Protein AF-A0A7V0NZ59-F1 (afdb_monomer_lite)

Radius of gyration: 15.85 Å; chains: 1; bounding box: 38×37×34 Å

Secondary structure (DSSP, 8-state):
-PPP-EEEEEEEEEETTEEEEEEEEEEEGGGHHHHHHHHHHHHHH-TT---SEEEEEEEE-SSPPPP-PPPP--PPP-

Structure (mmCIF, N/CA/C/O backbone):
data_AF-A0A7V0NZ59-F1
#
_entry.id   AF-A0A7V0NZ59-F1
#
loop_
_atom_site.group_PDB
_atom_site.id
_atom_site.type_symbol
_atom_site.label_atom_id
_atom_site.label_alt_id
_atom_site.label_comp_id
_atom_site.label_asym_id
_atom_site.label_entity_id
_atom_site.label_seq_id
_atom_site.pdbx_PDB_ins_code
_atom_site.Cartn_x
_atom_site.Cartn_y
_atom_site.Cartn_z
_atom_site.occupancy
_atom_site.B_iso_or_equiv
_atom_site.auth_seq_id
_atom_site.auth_comp_id
_atom_site.auth_asym_id
_atom_site.auth_atom_id
_atom_site.pdbx_PDB_model_num
ATOM 1 N N . MET A 1 1 ? -24.447 -2.244 16.288 1.00 45.09 1 MET A N 1
ATOM 2 C CA . MET A 1 1 ? -23.538 -1.346 15.537 1.00 45.09 1 MET A CA 1
ATOM 3 C C . MET A 1 1 ? -22.244 -2.100 15.267 1.00 45.09 1 MET A C 1
ATOM 5 O O . MET A 1 1 ? -21.651 -2.599 16.215 1.00 45.09 1 MET A O 1
ATOM 9 N N . SER A 1 2 ? -21.842 -2.273 14.005 1.00 56.06 2 SER A N 1
ATOM 10 C CA . SER A 1 2 ? -20.592 -2.962 13.659 1.00 56.06 2 SER A CA 1
ATOM 11 C C . SER A 1 2 ? -19.391 -2.149 14.145 1.00 56.06 2 SER A C 1
ATOM 13 O O . SER A 1 2 ? -19.291 -0.958 13.861 1.00 56.06 2 SER A O 1
ATOM 15 N N . ARG A 1 3 ? -18.476 -2.787 14.877 1.00 68.69 3 ARG A N 1
ATOM 16 C CA . ARG A 1 3 ? -17.189 -2.197 15.267 1.00 68.69 3 ARG A CA 1
ATOM 17 C C . ARG A 1 3 ? -16.442 -1.776 13.993 1.00 68.69 3 ARG A C 1
ATOM 19 O O . ARG A 1 3 ? -16.221 -2.628 13.137 1.00 68.69 3 ARG A O 1
ATOM 26 N N . LEU A 1 4 ? -16.093 -0.492 13.862 1.00 67.94 4 LEU A N 1
ATOM 27 C CA . LEU A 1 4 ? -15.223 -0.006 12.782 1.00 67.94 4 LEU A CA 1
ATOM 28 C C . LEU A 1 4 ? -13.899 -0.776 12.855 1.00 67.94 4 LEU A C 1
ATOM 30 O O . LEU A 1 4 ? -1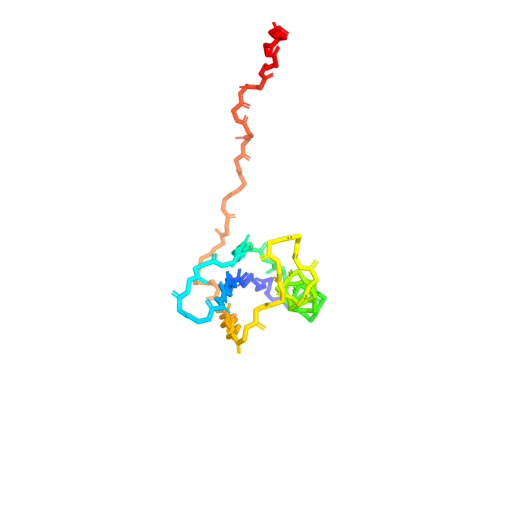3.243 -0.769 13.901 1.00 67.94 4 LEU A O 1
ATOM 34 N N . ARG A 1 5 ? -13.551 -1.474 11.773 1.00 89.00 5 ARG A N 1
ATOM 35 C CA . ARG A 1 5 ? -12.313 -2.250 11.652 1.00 89.00 5 ARG A CA 1
ATOM 36 C C . ARG A 1 5 ? -11.434 -1.569 10.620 1.00 89.00 5 ARG A C 1
ATOM 38 O O . ARG A 1 5 ? -11.822 -1.460 9.459 1.00 89.00 5 ARG A O 1
ATOM 45 N N . TYR A 1 6 ? -10.272 -1.119 11.071 1.00 95.50 6 TYR A N 1
ATOM 46 C CA . TYR A 1 6 ? -9.250 -0.561 10.201 1.00 95.50 6 TYR A CA 1
ATOM 47 C C . TYR A 1 6 ? -8.276 -1.650 9.775 1.00 95.50 6 TYR A C 1
ATOM 49 O O . TYR A 1 6 ? -7.987 -2.562 10.550 1.00 95.50 6 TYR A O 1
ATOM 57 N N . TYR A 1 7 ? -7.746 -1.520 8.567 1.00 97.12 7 TYR A N 1
ATOM 58 C CA . TYR A 1 7 ? -6.782 -2.444 7.995 1.00 97.12 7 TYR A CA 1
ATOM 59 C C . TYR A 1 7 ? -5.546 -1.686 7.527 1.00 97.12 7 TYR A C 1
ATOM 61 O O . TYR A 1 7 ? -5.667 -0.635 6.898 1.00 97.12 7 TYR A O 1
ATOM 69 N N . SER A 1 8 ? -4.365 -2.228 7.819 1.00 97.81 8 SER A N 1
ATOM 70 C CA . SER A 1 8 ? -3.122 -1.836 7.161 1.00 97.81 8 SER A CA 1
ATOM 71 C C . SER A 1 8 ? -3.061 -2.529 5.808 1.00 97.81 8 SER A C 1
ATOM 73 O O . SER A 1 8 ? -3.143 -3.756 5.738 1.00 97.81 8 SER A O 1
ATOM 75 N N . ILE A 1 9 ? -2.926 -1.744 4.743 1.00 98.31 9 ILE A N 1
ATOM 76 C CA . ILE A 1 9 ? -2.689 -2.250 3.394 1.00 98.31 9 ILE A CA 1
ATOM 77 C C . ILE A 1 9 ? -1.301 -1.788 2.980 1.00 98.31 9 ILE A C 1
ATOM 79 O O . ILE A 1 9 ? -1.026 -0.592 2.977 1.00 98.31 9 ILE A O 1
ATOM 83 N N . ARG A 1 10 ? -0.424 -2.733 2.644 1.00 98.50 10 ARG A N 1
ATOM 84 C CA . ARG A 1 10 ? 0.961 -2.479 2.229 1.00 98.50 10 ARG A CA 1
ATOM 85 C C . ARG A 1 10 ? 1.217 -3.143 0.887 1.00 98.50 10 ARG A C 1
ATOM 87 O O . ARG A 1 10 ? 0.860 -4.305 0.700 1.00 98.50 10 ARG A O 1
ATOM 94 N N . MET A 1 11 ? 1.847 -2.423 -0.031 1.00 97.75 11 MET A N 1
ATOM 95 C CA . MET A 1 11 ? 2.235 -2.905 -1.351 1.00 97.75 11 MET A CA 1
ATOM 96 C C . MET A 1 11 ? 3.713 -2.643 -1.606 1.00 97.75 11 MET A C 1
ATOM 98 O O . MET A 1 11 ? 4.225 -1.555 -1.336 1.00 97.75 11 MET A O 1
ATOM 102 N N . ARG A 1 12 ? 4.382 -3.635 -2.191 1.00 96.56 12 ARG A N 1
ATOM 103 C CA . ARG A 1 12 ? 5.698 -3.478 -2.812 1.00 96.56 12 ARG A CA 1
ATOM 104 C C . ARG A 1 12 ? 5.733 -4.184 -4.155 1.00 96.56 12 ARG A C 1
ATOM 106 O O . ARG A 1 12 ? 5.138 -5.250 -4.312 1.00 96.56 12 ARG A O 1
ATOM 113 N N . SER A 1 13 ? 6.467 -3.607 -5.092 1.00 95.56 13 SER A N 1
ATOM 114 C CA . SER A 1 13 ? 6.627 -4.149 -6.434 1.00 95.56 13 SER A CA 1
ATOM 115 C C . SER A 1 13 ? 8.078 -4.083 -6.889 1.00 95.56 13 SER A C 1
ATOM 117 O O . SER A 1 13 ? 8.818 -3.160 -6.522 1.00 95.56 13 SER A O 1
ATOM 119 N N . ALA A 1 14 ? 8.483 -5.081 -7.664 1.00 94.31 14 ALA A N 1
ATOM 120 C CA . ALA A 1 14 ? 9.833 -5.217 -8.176 1.00 94.31 14 ALA A CA 1
ATOM 121 C C . ALA A 1 14 ? 9.827 -5.655 -9.643 1.00 94.31 14 ALA A C 1
ATOM 123 O O . ALA A 1 14 ? 8.837 -6.186 -10.145 1.00 94.31 14 ALA A O 1
ATOM 124 N N . LYS A 1 15 ? 10.942 -5.392 -10.321 1.00 92.75 15 LYS A N 1
ATOM 125 C CA . LYS A 1 15 ? 11.258 -5.908 -11.648 1.00 92.75 15 LYS A CA 1
ATOM 126 C C . LYS A 1 15 ? 12.667 -6.468 -11.610 1.00 92.75 15 LYS A C 1
ATOM 128 O O . LYS A 1 15 ? 13.594 -5.725 -11.294 1.00 92.75 15 LYS A O 1
ATOM 133 N N . SER A 1 16 ? 12.838 -7.756 -11.894 1.00 92.31 16 SER A N 1
ATOM 134 C CA . SER A 1 16 ? 14.142 -8.429 -11.811 1.00 92.31 16 SER A CA 1
ATOM 135 C C . SER A 1 16 ? 14.830 -8.173 -10.459 1.00 92.31 16 SER A C 1
ATOM 137 O O . SER A 1 16 ? 16.007 -7.824 -10.393 1.00 92.31 16 SER A O 1
ATOM 139 N N . SER A 1 17 ? 14.050 -8.279 -9.378 1.00 89.88 17 SER A N 1
ATOM 140 C CA . SER A 1 17 ? 14.454 -8.012 -7.986 1.00 89.88 17 SER A CA 1
ATOM 141 C C . SER A 1 17 ? 14.822 -6.556 -7.651 1.00 89.88 17 SER A C 1
ATOM 143 O O . SER A 1 17 ? 15.191 -6.268 -6.513 1.00 89.88 17 SER A O 1
ATOM 145 N N . VAL A 1 18 ? 14.680 -5.614 -8.589 1.00 90.81 18 VAL A N 1
ATOM 146 C CA . VAL A 1 18 ? 14.890 -4.176 -8.362 1.00 90.81 18 VAL A CA 1
ATOM 147 C C . VAL A 1 18 ? 13.572 -3.506 -7.984 1.00 90.81 18 VAL A C 1
ATOM 149 O O . VAL A 1 18 ? 12.548 -3.737 -8.622 1.00 90.81 18 VAL A O 1
ATOM 152 N N . HIS A 1 19 ? 13.588 -2.654 -6.956 1.00 92.00 19 HIS A N 1
ATOM 153 C CA . HIS A 1 19 ? 12.404 -1.924 -6.501 1.00 92.00 19 HIS A CA 1
ATOM 154 C C . HIS A 1 19 ? 11.821 -1.017 -7.597 1.00 92.00 19 HIS A C 1
ATOM 156 O O . HIS A 1 19 ? 12.524 -0.172 -8.152 1.00 92.00 19 HIS A O 1
ATOM 162 N N . VAL A 1 20 ? 10.515 -1.146 -7.844 1.00 92.38 20 VAL A N 1
ATOM 163 C CA . VAL A 1 20 ? 9.769 -0.306 -8.795 1.00 92.38 20 VAL A CA 1
ATOM 164 C C . VAL A 1 20 ? 8.909 0.714 -8.054 1.00 92.38 20 VAL A C 1
ATOM 166 O O . VAL A 1 20 ? 9.035 1.918 -8.283 1.00 92.38 20 VAL A O 1
ATOM 169 N N . SER A 1 21 ? 8.028 0.236 -7.173 1.00 93.12 21 SER A N 1
ATOM 170 C CA . SER A 1 21 ? 7.084 1.078 -6.437 1.00 93.12 21 SER A CA 1
ATOM 171 C C . SER A 1 21 ? 6.684 0.455 -5.104 1.00 93.12 21 SER A C 1
ATOM 173 O O . SER A 1 21 ? 6.73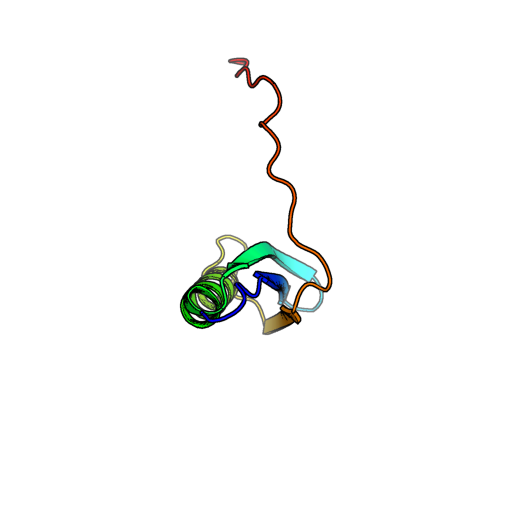3 -0.767 -4.924 1.00 93.12 21 SER A O 1
ATOM 175 N N . GLY A 1 22 ? 6.242 1.307 -4.184 1.00 94.31 22 GLY A N 1
ATOM 176 C CA . GLY A 1 22 ? 5.616 0.932 -2.925 1.00 94.31 22 GLY A CA 1
ATOM 177 C C . GLY A 1 22 ? 4.502 1.907 -2.559 1.00 94.31 22 GLY A C 1
ATOM 178 O O . GLY A 1 22 ? 4.487 3.052 -3.024 1.00 94.31 22 GLY A O 1
ATOM 179 N N . ALA A 1 23 ? 3.554 1.425 -1.765 1.00 96.56 23 ALA A N 1
ATOM 180 C CA . ALA A 1 23 ? 2.480 2.220 -1.184 1.00 96.56 23 ALA A CA 1
ATOM 181 C C . ALA A 1 23 ? 2.001 1.564 0.112 1.00 96.56 23 ALA A C 1
ATOM 183 O O . ALA A 1 23 ? 2.008 0.337 0.230 1.00 96.56 23 ALA A O 1
ATOM 184 N N . GLU A 1 24 ? 1.568 2.371 1.072 1.00 97.75 24 GLU A N 1
ATOM 185 C CA . GLU A 1 24 ? 0.955 1.882 2.299 1.00 97.75 24 GLU A CA 1
ATOM 186 C C . GLU A 1 24 ? -0.105 2.849 2.817 1.00 97.75 24 GLU A C 1
ATOM 188 O O . GLU A 1 24 ? -0.060 4.050 2.545 1.00 97.75 24 GLU A O 1
ATOM 193 N N . GLY A 1 25 ? -1.056 2.318 3.579 1.00 97.00 25 GLY A N 1
ATOM 194 C CA . GLY A 1 25 ? -2.083 3.126 4.213 1.00 97.00 25 GLY A CA 1
ATOM 195 C C . GLY A 1 25 ? -2.942 2.343 5.194 1.00 97.00 25 GLY A C 1
ATOM 196 O O . GLY A 1 25 ? -2.827 1.122 5.337 1.00 97.00 25 GLY A O 1
ATOM 197 N N . ILE A 1 26 ? -3.803 3.084 5.891 1.00 97.19 26 ILE A N 1
ATOM 198 C CA . ILE A 1 26 ? -4.764 2.555 6.856 1.00 97.19 26 ILE A CA 1
ATOM 199 C C . ILE A 1 26 ? -6.169 2.909 6.378 1.00 97.19 26 ILE A C 1
ATOM 201 O O . ILE A 1 26 ? -6.484 4.089 6.229 1.00 97.19 26 ILE A O 1
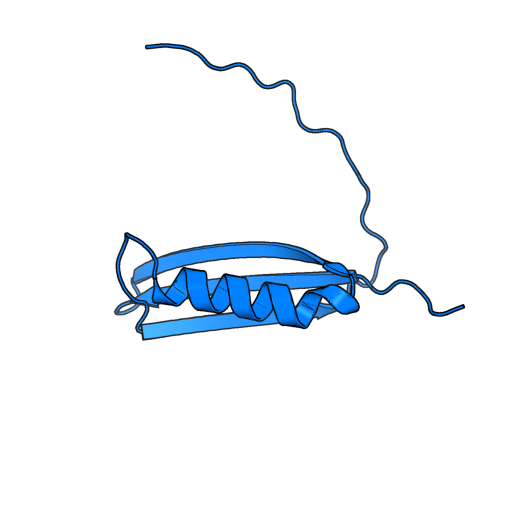ATOM 205 N N . TYR A 1 27 ? -7.014 1.899 6.184 1.00 96.12 27 TYR A N 1
ATOM 206 C CA . TYR A 1 27 ? -8.318 2.057 5.534 1.00 96.12 27 TYR A CA 1
ATOM 207 C C . TYR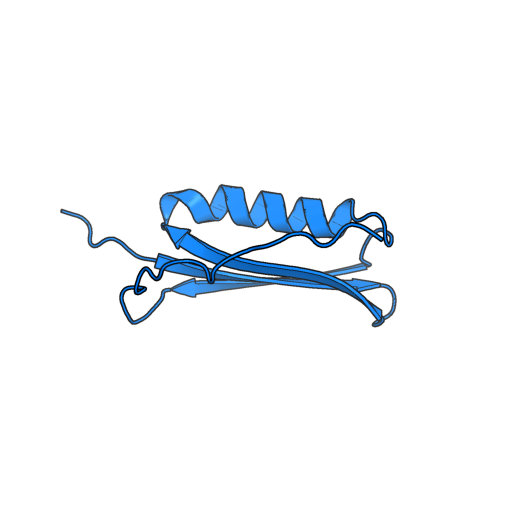 A 1 27 ? -9.434 1.348 6.294 1.00 96.12 27 TYR A C 1
ATOM 209 O O . TYR A 1 27 ? -9.174 0.415 7.058 1.00 96.12 27 TYR A O 1
ATOM 217 N N . ASP A 1 28 ? -10.678 1.794 6.107 1.00 94.12 28 ASP A N 1
ATOM 218 C CA . ASP A 1 28 ? -11.842 1.064 6.608 1.00 94.12 28 ASP A CA 1
ATOM 219 C C . ASP A 1 28 ? -12.045 -0.226 5.801 1.00 94.12 28 ASP A C 1
ATOM 221 O O . ASP A 1 28 ? -11.662 -0.322 4.632 1.00 94.12 28 ASP A O 1
ATOM 225 N N . LYS A 1 29 ? -12.682 -1.228 6.417 1.00 93.25 29 LYS A N 1
ATOM 226 C CA . LYS A 1 29 ? -13.028 -2.495 5.762 1.00 93.25 29 LYS A CA 1
ATOM 227 C C . LYS A 1 29 ? -13.693 -2.301 4.394 1.00 93.25 29 LYS A C 1
ATOM 229 O O . LYS A 1 29 ? -13.420 -3.073 3.476 1.00 93.25 29 LYS A O 1
ATOM 234 N N . ASN A 1 30 ? -14.574 -1.310 4.270 1.00 94.00 30 ASN A N 1
ATOM 235 C CA . ASN A 1 30 ? -15.334 -1.081 3.043 1.00 94.00 30 ASN A CA 1
ATOM 236 C C . ASN A 1 30 ? -14.458 -0.567 1.887 1.00 94.00 30 ASN A C 1
ATOM 238 O O . ASN A 1 30 ? -14.812 -0.762 0.726 1.00 94.00 30 ASN A O 1
ATOM 242 N N . ASP A 1 31 ? -13.294 0.011 2.189 1.00 95.06 31 ASP A N 1
ATOM 243 C CA . ASP A 1 31 ? -12.391 0.588 1.191 1.00 95.06 31 ASP A CA 1
ATOM 244 C C . ASP A 1 31 ? -11.367 -0.422 0.653 1.00 95.06 31 ASP A C 1
ATOM 246 O O . ASP A 1 31 ? -10.778 -0.191 -0.405 1.00 95.06 31 ASP A O 1
ATOM 250 N N . ILE A 1 32 ? -11.160 -1.559 1.337 1.00 95.94 32 ILE A N 1
ATOM 251 C CA . ILE A 1 32 ? -10.084 -2.522 1.028 1.00 95.94 32 ILE A CA 1
ATOM 252 C C . ILE A 1 32 ? -10.056 -2.896 -0.458 1.00 95.94 32 ILE A C 1
ATOM 254 O O . ILE A 1 32 ? -8.994 -2.860 -1.078 1.00 95.94 32 ILE A O 1
ATOM 258 N N . GLY A 1 33 ? -11.207 -3.248 -1.040 1.00 96.81 33 GLY A N 1
ATOM 259 C CA . GLY A 1 33 ? -11.279 -3.684 -2.438 1.00 96.81 33 GLY A CA 1
ATOM 260 C C . GLY A 1 33 ? -10.799 -2.612 -3.419 1.00 96.81 33 GLY A C 1
ATOM 261 O O . GLY A 1 33 ? -10.053 -2.913 -4.353 1.00 96.81 33 GLY A O 1
ATOM 262 N N . ASN A 1 34 ? -11.165 -1.353 -3.167 1.00 97.75 34 ASN A N 1
ATOM 263 C CA . ASN A 1 34 ? -10.754 -0.223 -3.996 1.00 97.75 34 ASN A CA 1
ATOM 264 C C . ASN A 1 34 ? -9.252 0.047 -3.861 1.00 97.75 34 ASN A C 1
ATOM 266 O O . ASN A 1 34 ? -8.569 0.197 -4.872 1.00 97.75 34 ASN A O 1
ATOM 270 N N . ILE A 1 35 ? -8.719 0.019 -2.638 1.00 97.88 35 ILE A N 1
ATOM 271 C CA . ILE A 1 35 ? -7.293 0.271 -2.390 1.00 97.88 35 ILE A CA 1
ATOM 272 C C . ILE A 1 35 ? -6.408 -0.831 -2.972 1.00 97.88 35 ILE A C 1
ATOM 274 O O . ILE A 1 35 ? -5.381 -0.544 -3.584 1.00 97.88 35 ILE A O 1
ATOM 278 N N . VAL A 1 36 ? -6.803 -2.100 -2.843 1.00 97.56 36 VAL A N 1
ATOM 279 C CA . VAL A 1 36 ? -6.064 -3.218 -3.451 1.00 97.56 36 VAL A CA 1
ATOM 280 C C . VAL A 1 36 ? -5.998 -3.056 -4.970 1.00 97.56 36 VAL A C 1
ATOM 282 O O . VAL A 1 36 ? -4.933 -3.252 -5.563 1.00 97.56 36 VAL A O 1
ATOM 285 N N . LYS A 1 37 ? -7.107 -2.656 -5.604 1.00 97.12 37 LYS A N 1
ATOM 286 C CA . LYS A 1 37 ? -7.142 -2.362 -7.040 1.00 97.12 37 LYS A CA 1
ATOM 287 C C . LYS A 1 37 ? -6.201 -1.210 -7.393 1.00 97.12 37 LYS A C 1
ATOM 289 O O . LYS A 1 37 ? -5.392 -1.368 -8.303 1.00 97.12 37 LYS A O 1
ATOM 294 N N . GLU A 1 38 ? -6.271 -0.097 -6.668 1.00 96.44 38 GLU A N 1
ATOM 295 C CA . GLU A 1 38 ? -5.424 1.079 -6.893 1.00 96.44 38 GLU A CA 1
ATOM 296 C C . GLU A 1 38 ? -3.933 0.733 -6.778 1.00 96.44 38 GLU A C 1
ATOM 298 O O . GLU A 1 38 ? -3.148 1.029 -7.677 1.00 96.44 38 GLU A O 1
ATOM 303 N N . TYR A 1 39 ? -3.535 0.033 -5.714 1.00 96.69 39 TYR A N 1
ATOM 304 C CA . TYR A 1 39 ? -2.141 -0.355 -5.495 1.00 96.69 39 TYR A CA 1
ATOM 305 C C . TYR A 1 39 ? -1.648 -1.349 -6.550 1.00 96.69 39 TYR A C 1
ATOM 307 O O . TYR A 1 39 ? -0.506 -1.259 -7.003 1.00 96.69 39 TYR A O 1
ATOM 315 N N . THR A 1 40 ? -2.512 -2.264 -6.992 1.00 95.12 40 THR A N 1
ATOM 316 C CA . THR A 1 40 ? -2.193 -3.178 -8.097 1.00 95.12 40 THR A CA 1
ATOM 317 C C . THR A 1 40 ? -1.994 -2.404 -9.399 1.00 95.12 40 THR A C 1
ATOM 319 O O . THR A 1 40 ? -0.994 -2.602 -10.086 1.00 95.12 40 THR A O 1
ATOM 322 N N . GLN A 1 41 ? -2.898 -1.476 -9.728 1.00 93.94 41 GLN A N 1
ATOM 323 C CA . GLN A 1 41 ? -2.778 -0.626 -10.916 1.00 93.94 41 GLN A CA 1
ATOM 324 C C . GLN A 1 41 ? -1.504 0.220 -10.876 1.00 93.94 41 GLN A C 1
ATOM 326 O O . GLN A 1 41 ? -0.769 0.264 -11.861 1.00 93.94 41 GLN A O 1
ATOM 331 N N . ARG A 1 42 ? -1.192 0.815 -9.720 1.00 92.31 42 ARG A N 1
ATOM 332 C CA . ARG A 1 42 ? 0.045 1.568 -9.490 1.00 92.31 42 ARG A CA 1
ATOM 333 C C . ARG A 1 42 ? 1.284 0.734 -9.804 1.00 92.31 42 ARG A C 1
ATOM 335 O O . ARG A 1 42 ? 2.185 1.237 -10.460 1.00 92.31 42 ARG A O 1
ATOM 342 N N . ALA A 1 43 ? 1.336 -0.521 -9.365 1.00 91.81 43 ALA A N 1
ATOM 343 C CA . ALA A 1 43 ? 2.470 -1.406 -9.630 1.00 91.81 43 ALA A CA 1
ATOM 344 C C . ALA A 1 43 ? 2.575 -1.850 -11.105 1.00 91.81 43 ALA A C 1
ATOM 346 O O . ALA A 1 43 ? 3.672 -2.112 -11.599 1.00 91.81 43 ALA A O 1
ATOM 347 N N . LEU A 1 44 ? 1.448 -1.920 -11.820 1.00 89.06 44 LEU A N 1
ATOM 348 C CA . LEU A 1 44 ? 1.403 -2.312 -13.232 1.00 89.06 44 LEU A CA 1
ATOM 349 C C . LEU A 1 44 ? 1.741 -1.166 -14.196 1.00 89.06 44 LEU A C 1
ATOM 351 O O . LEU A 1 44 ? 2.301 -1.427 -15.259 1.00 89.06 44 LEU A O 1
ATOM 355 N N . ILE A 1 45 ? 1.384 0.072 -13.842 1.00 83.94 45 ILE A N 1
ATOM 356 C CA . ILE A 1 45 ? 1.404 1.244 -14.740 1.00 83.94 45 ILE A CA 1
ATOM 357 C C . ILE A 1 45 ? 2.495 2.256 -14.326 1.00 83.94 45 ILE A C 1
ATOM 359 O O . ILE A 1 45 ? 2.603 3.334 -14.899 1.00 83.94 45 ILE A O 1
ATOM 363 N N . HIS A 1 46 ? 3.323 1.935 -13.327 1.00 72.62 46 HIS A N 1
ATOM 364 C CA . HIS A 1 46 ? 4.314 2.870 -12.793 1.00 72.62 46 HIS A CA 1
ATOM 365 C C . HIS A 1 46 ? 5.281 3.389 -13.871 1.00 72.62 46 HIS A C 1
ATOM 367 O O . HIS A 1 46 ? 5.802 2.612 -14.670 1.00 72.62 46 HIS A O 1
ATOM 373 N N . GLU A 1 47 ? 5.611 4.685 -13.826 1.00 62.56 47 GLU A N 1
ATOM 374 C CA . GLU A 1 47 ? 6.522 5.346 -14.783 1.00 62.56 47 GLU A CA 1
ATOM 375 C C . GLU A 1 47 ? 7.920 4.706 -14.833 1.00 62.56 47 GLU A C 1
ATOM 377 O O . GLU A 1 47 ? 8.594 4.733 -15.858 1.00 62.56 47 GLU A O 1
ATOM 382 N N . LYS A 1 48 ? 8.343 4.063 -13.736 1.00 62.03 48 LYS A N 1
ATOM 383 C CA . LYS A 1 48 ? 9.610 3.306 -13.646 1.00 62.03 48 LYS A CA 1
ATOM 384 C C . LYS A 1 48 ? 9.566 1.930 -14.335 1.00 62.03 48 LYS A C 1
ATOM 386 O O . LYS A 1 48 ? 10.552 1.196 -14.299 1.00 62.03 48 LYS A O 1
ATOM 391 N N . GLY A 1 49 ? 8.442 1.577 -14.958 1.00 66.50 49 GLY A N 1
ATOM 392 C CA . GLY A 1 49 ? 8.213 0.329 -15.679 1.00 66.50 49 GLY A CA 1
ATOM 393 C C . GLY A 1 49 ? 7.230 -0.611 -14.977 1.00 66.50 49 GLY A C 1
ATOM 394 O O . GLY A 1 49 ? 6.951 -0.491 -13.788 1.00 66.50 49 GLY A O 1
ATOM 395 N N . ARG A 1 50 ? 6.721 -1.587 -15.737 1.00 80.00 50 ARG A N 1
ATOM 396 C CA . ARG A 1 50 ? 5.844 -2.655 -15.237 1.00 80.00 50 ARG A CA 1
ATOM 397 C C . ARG A 1 50 ? 6.627 -3.628 -14.350 1.00 80.00 50 ARG A C 1
ATOM 399 O O . ARG A 1 50 ? 7.602 -4.221 -14.817 1.00 80.00 50 ARG A O 1
ATOM 406 N N . ALA A 1 51 ? 6.169 -3.816 -13.115 1.00 87.00 51 ALA A N 1
ATOM 407 C CA . ALA A 1 51 ? 6.696 -4.824 -12.200 1.00 87.00 51 ALA A CA 1
ATOM 408 C C . ALA A 1 51 ? 6.426 -6.262 -12.694 1.00 87.00 51 ALA A C 1
ATOM 410 O O . ALA A 1 51 ? 5.376 -6.526 -13.288 1.00 87.00 51 ALA A O 1
ATOM 411 N N . ASP A 1 52 ? 7.358 -7.183 -12.433 1.00 91.81 52 ASP A N 1
ATOM 412 C CA . ASP A 1 52 ? 7.175 -8.635 -12.614 1.00 91.81 52 ASP A CA 1
ATOM 413 C C . ASP A 1 52 ? 6.774 -9.342 -11.306 1.00 91.81 52 ASP A C 1
ATOM 415 O O . ASP A 1 52 ? 6.193 -10.425 -11.343 1.00 91.81 52 ASP A O 1
ATOM 419 N N . GLU A 1 53 ? 6.979 -8.685 -10.162 1.00 94.56 53 GLU A N 1
ATOM 420 C CA . GLU A 1 53 ? 6.552 -9.137 -8.843 1.00 94.56 53 GLU A CA 1
ATOM 421 C C . GLU A 1 53 ? 5.773 -8.033 -8.116 1.00 94.56 53 GLU A C 1
ATOM 423 O O . GLU A 1 53 ? 6.222 -6.890 -8.017 1.00 94.56 53 GLU A O 1
ATOM 428 N N . ILE A 1 54 ? 4.614 -8.383 -7.550 1.00 95.56 54 ILE A N 1
ATOM 429 C CA . ILE A 1 54 ? 3.804 -7.498 -6.704 1.00 95.56 54 ILE A CA 1
ATOM 430 C C . ILE A 1 54 ? 3.420 -8.272 -5.445 1.00 95.56 54 ILE A C 1
ATOM 432 O O . ILE A 1 54 ? 2.830 -9.348 -5.529 1.00 95.56 54 ILE A O 1
ATOM 436 N N . ARG A 1 55 ? 3.721 -7.718 -4.267 1.00 97.44 55 ARG A N 1
ATOM 437 C CA . ARG A 1 55 ? 3.233 -8.236 -2.983 1.00 97.44 55 ARG A CA 1
ATOM 438 C C . ARG A 1 55 ? 2.319 -7.220 -2.329 1.00 97.44 55 ARG A C 1
ATOM 440 O O . ARG A 1 55 ? 2.723 -6.079 -2.115 1.00 97.44 55 ARG A O 1
ATOM 447 N N . LEU A 1 56 ? 1.121 -7.675 -1.982 1.00 98.00 56 LEU A N 1
ATOM 448 C CA . LEU A 1 56 ? 0.108 -6.934 -1.243 1.00 98.00 56 LEU A CA 1
ATOM 449 C C . LEU A 1 56 ? -0.189 -7.662 0.065 1.00 98.00 56 LEU A C 1
ATOM 451 O O . LEU A 1 56 ? -0.406 -8.872 0.077 1.00 98.00 56 LEU A O 1
ATOM 455 N N . THR A 1 57 ? -0.205 -6.919 1.163 1.00 98.44 57 THR A N 1
ATOM 456 C CA . THR A 1 57 ? -0.524 -7.428 2.497 1.00 98.44 57 THR A CA 1
ATOM 457 C C . THR A 1 57 ? -1.650 -6.588 3.078 1.00 98.44 57 THR A C 1
ATOM 459 O O . THR A 1 57 ? -1.545 -5.365 3.091 1.00 98.44 57 THR A O 1
ATOM 462 N N . VAL A 1 58 ? -2.719 -7.247 3.532 1.00 98.00 58 VAL A N 1
ATOM 463 C CA . VAL A 1 58 ? -3.894 -6.626 4.157 1.00 98.00 58 VAL A CA 1
ATOM 464 C C . VAL A 1 58 ? -4.076 -7.243 5.539 1.00 98.00 58 VAL A C 1
ATOM 466 O O . VAL A 1 58 ? -4.325 -8.441 5.648 1.00 98.00 58 VAL A O 1
ATOM 469 N N . GLU A 1 59 ? -3.949 -6.440 6.590 1.00 97.62 59 GLU A N 1
ATOM 470 C CA . GLU A 1 59 ? -3.970 -6.907 7.982 1.00 97.62 59 GLU A CA 1
ATOM 471 C C . GLU A 1 59 ? -4.899 -6.041 8.833 1.00 97.62 59 GLU A C 1
ATOM 473 O O . GLU A 1 59 ? -4.833 -4.816 8.771 1.00 97.62 59 GLU A O 1
ATOM 478 N N . GLU A 1 60 ? -5.759 -6.659 9.646 1.00 96.38 60 GLU A N 1
ATOM 479 C CA . GLU A 1 60 ? -6.613 -5.923 10.586 1.00 96.38 60 GLU A CA 1
ATOM 480 C C . GLU A 1 60 ? -5.760 -5.283 11.689 1.00 96.38 60 GLU A C 1
ATOM 482 O O . GLU A 1 60 ? -4.905 -5.934 12.298 1.00 96.38 60 GLU A O 1
ATOM 487 N N . LEU A 1 61 ? -6.005 -4.006 11.977 1.00 95.19 61 LEU A N 1
ATOM 488 C CA . LEU A 1 61 ? -5.340 -3.316 13.071 1.00 95.19 61 LEU A CA 1
ATOM 489 C C . LEU A 1 61 ? -5.910 -3.761 14.417 1.00 95.19 61 LEU A C 1
ATOM 491 O O . LEU A 1 61 ? -7.119 -3.752 14.645 1.00 95.19 61 LEU A O 1
ATOM 495 N N . LYS A 1 62 ? -5.009 -4.079 15.349 1.00 93.62 62 LYS A N 1
ATOM 496 C CA . LYS A 1 62 ? -5.363 -4.429 16.734 1.00 93.62 62 LYS A CA 1
ATOM 497 C C . LYS A 1 62 ? -5.882 -3.226 17.525 1.00 93.62 62 LYS A C 1
ATOM 499 O O . LYS A 1 62 ? -6.650 -3.387 18.472 1.00 93.62 62 LYS A O 1
ATOM 504 N N . GLU A 1 63 ? -5.472 -2.027 17.123 1.00 91.50 63 GLU A N 1
ATOM 505 C CA . GLU A 1 63 ? -5.749 -0.772 17.811 1.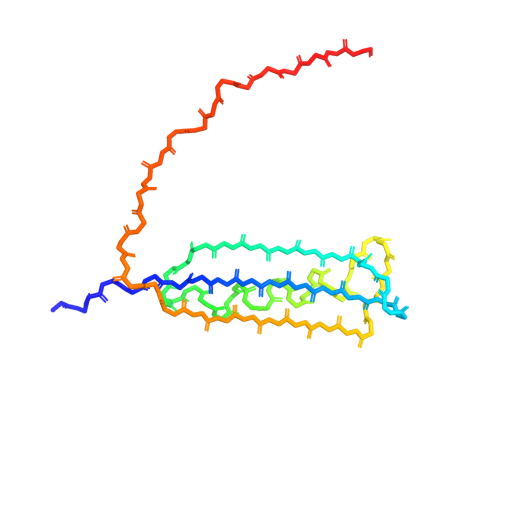00 91.50 63 GLU A CA 1
ATOM 506 C C . GLU A 1 63 ? -6.353 0.264 16.864 1.00 91.50 63 GLU A C 1
ATOM 508 O O . GLU A 1 63 ? -6.158 0.228 15.647 1.00 91.50 63 GLU A O 1
ATOM 513 N N . LYS A 1 64 ? -7.093 1.218 17.436 1.00 90.44 64 LYS A N 1
ATOM 514 C CA . LYS A 1 64 ? -7.669 2.321 16.669 1.00 90.44 64 LYS A CA 1
ATOM 515 C C . LYS A 1 64 ? -6.565 3.328 16.299 1.00 90.44 64 LYS A C 1
ATOM 517 O O . LYS A 1 64 ? -5.886 3.814 17.204 1.00 90.44 64 LYS A O 1
ATOM 522 N N . PRO A 1 65 ? -6.428 3.715 15.017 1.00 92.81 65 PRO A N 1
ATOM 523 C CA . PRO A 1 65 ? -5.465 4.729 14.598 1.00 92.81 65 PRO A CA 1
ATOM 524 C C . PRO A 1 65 ? -5.707 6.080 15.276 1.00 92.81 65 PRO A C 1
ATOM 526 O O . PRO A 1 65 ? -6.853 6.514 15.441 1.00 92.81 65 PRO A O 1
ATOM 529 N N . LYS A 1 66 ? -4.619 6.776 15.613 1.00 94.50 66 LYS A N 1
ATOM 530 C CA . LYS A 1 66 ? -4.657 8.164 16.084 1.00 94.50 66 LYS A CA 1
ATOM 531 C C . LYS A 1 66 ? -4.514 9.102 14.891 1.00 94.50 66 LYS A C 1
ATOM 533 O O . LYS A 1 66 ? -3.579 8.967 14.108 1.00 94.50 66 LYS A O 1
ATOM 538 N N . LYS A 1 67 ? -5.429 10.063 14.765 1.00 94.00 67 LYS A N 1
ATOM 539 C CA . LYS A 1 67 ? -5.284 11.154 13.797 1.00 94.00 67 LYS A CA 1
ATOM 540 C C . LYS A 1 67 ? -4.324 12.193 14.366 1.00 94.00 67 LYS A C 1
ATOM 542 O O . LYS A 1 67 ? -4.473 12.592 15.518 1.00 94.00 67 LYS A O 1
ATOM 547 N N . VAL A 1 68 ? -3.369 12.619 13.551 1.00 96.25 68 VAL A N 1
ATOM 548 C CA . VAL A 1 68 ? -2.412 13.684 13.867 1.00 96.25 68 VAL A CA 1
ATOM 549 C C . VAL A 1 68 ? -2.418 14.703 12.735 1.00 96.25 68 VAL A C 1
ATOM 551 O O . VAL A 1 68 ? -2.804 14.379 11.611 1.00 96.25 68 VAL A O 1
ATOM 554 N N . PHE A 1 69 ? -2.024 15.936 13.034 1.00 96.38 69 PHE A N 1
ATOM 555 C CA . PHE A 1 69 ? -1.875 16.971 12.017 1.00 96.38 69 PHE A CA 1
ATOM 556 C C . PHE A 1 69 ? -0.561 16.790 11.257 1.00 96.38 69 PHE A C 1
ATOM 558 O O . PHE A 1 69 ? 0.424 16.299 11.812 1.00 96.38 69 PHE A O 1
ATOM 565 N N . SER A 1 70 ? -0.548 17.196 9.988 1.00 95.94 70 SER A N 1
ATOM 566 C CA . SER A 1 70 ? 0.689 17.314 9.223 1.00 95.94 70 SER A CA 1
ATOM 567 C C . SER A 1 70 ? 1.590 18.380 9.841 1.00 95.94 70 SER A C 1
ATOM 569 O O . SER A 1 70 ? 1.112 19.362 10.413 1.00 95.94 70 SER A O 1
ATOM 571 N N . LEU A 1 71 ? 2.900 18.209 9.684 1.00 97.31 71 LEU A N 1
ATOM 572 C CA . LEU A 1 71 ? 3.858 19.254 10.028 1.00 97.31 71 LEU A CA 1
ATOM 573 C C . LEU A 1 71 ? 3.615 20.511 9.169 1.00 97.31 71 LEU A C 1
ATOM 575 O O . LEU A 1 71 ? 3.073 20.390 8.063 1.00 97.31 71 LEU A O 1
ATOM 579 N N . PRO A 1 72 ? 4.015 21.706 9.644 1.00 96.88 72 PRO A N 1
ATOM 580 C CA . PRO A 1 72 ? 4.013 22.907 8.818 1.00 96.88 72 PRO A CA 1
ATOM 581 C C . PRO A 1 72 ? 4.764 22.655 7.506 1.00 96.88 72 PRO A C 1
ATOM 583 O O . PRO A 1 72 ? 5.892 22.163 7.518 1.00 96.88 72 PRO A O 1
ATOM 586 N N . LEU A 1 73 ? 4.126 22.976 6.381 1.00 95.69 73 LEU A N 1
ATOM 587 C CA . LEU A 1 73 ? 4.673 22.771 5.044 1.00 95.69 73 LEU A CA 1
ATOM 588 C C . LEU A 1 73 ? 4.990 24.129 4.414 1.00 95.69 73 LEU A C 1
ATOM 590 O O . LEU A 1 73 ? 4.112 24.985 4.316 1.00 95.69 73 LEU A O 1
ATOM 594 N N . CYS A 1 74 ? 6.225 24.314 3.954 1.00 95.06 74 CYS A N 1
ATOM 595 C CA . CYS A 1 74 ? 6.616 25.431 3.101 1.00 95.06 74 CYS A CA 1
ATOM 596 C C . CYS A 1 74 ? 7.296 24.899 1.833 1.00 95.06 74 CYS A C 1
ATOM 598 O O . CYS A 1 74 ? 7.966 23.869 1.860 1.00 95.06 74 CYS A O 1
ATOM 600 N N . THR A 1 75 ? 7.089 25.584 0.709 1.00 96.75 75 THR A N 1
ATOM 601 C CA . THR A 1 75 ? 7.789 25.304 -0.552 1.00 96.75 75 THR A CA 1
ATOM 602 C C . THR A 1 75 ? 8.862 26.365 -0.739 1.00 96.75 75 THR A C 1
ATOM 604 O O . THR A 1 75 ? 8.567 27.554 -0.624 1.00 96.75 75 THR A O 1
ATOM 607 N N .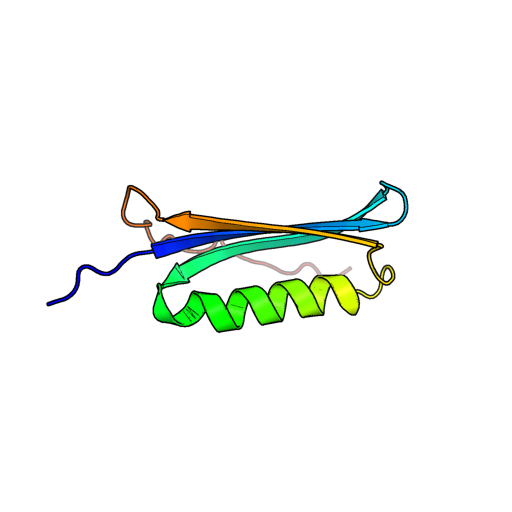 LEU A 1 76 ? 10.098 25.944 -1.002 1.00 95.00 76 LEU A N 1
ATOM 608 C CA . LEU A 1 76 ? 11.185 26.844 -1.377 1.00 95.00 76 LEU A CA 1
ATOM 609 C C . LEU A 1 76 ? 11.335 26.793 -2.894 1.00 95.00 76 LEU A C 1
ATOM 611 O O . LEU A 1 76 ? 11.562 25.720 -3.449 1.00 95.00 76 LEU A O 1
ATOM 615 N N . ASN A 1 77 ? 11.194 27.939 -3.554 1.00 92.44 77 ASN A N 1
ATOM 616 C CA . ASN A 1 77 ? 11.462 28.037 -4.984 1.00 92.44 77 ASN A CA 1
ATOM 617 C C . ASN A 1 77 ? 12.973 28.210 -5.180 1.00 92.44 77 ASN A C 1
ATOM 619 O O . ASN A 1 77 ? 13.564 29.106 -4.576 1.00 92.44 77 ASN A O 1
ATOM 623 N N . THR A 1 78 ? 13.573 27.340 -5.991 1.00 76.00 78 THR A N 1
ATOM 624 C CA . THR A 1 78 ? 14.958 27.445 -6.487 1.00 76.00 78 THR A CA 1
ATOM 625 C C . THR A 1 78 ? 15.009 28.120 -7.840 1.00 76.00 78 THR A C 1
ATOM 627 O O . THR A 1 78 ? 14.131 27.782 -8.667 1.00 76.00 78 THR A O 1
#

Sequence (78 aa):
MSRLRYYSIRMRSAKSSVHVSGAEGIYDKNDIGNIVKEYTQRALIHEKGRADEIRLTVEELKEKPKKVFSLPLCTLNT

Foldseek 3Di:
DDDWWKKKKKKWFAAPNHTQDIDIDIDTPVCVVVVVVVRQVCQQVPPSHHGPDMDIDIGIDPDDDDDDDDDDDDDDDD

pLDDT: mean 91.07, std 10.65, range [45.09, 98.5]